Protein 3OOU (pdb70)

Sequence (102 aa):
SPIIIQNVLSYITTEHFSEEGSLKTLGNDFHINAVYLGQLFQQKEGEHFTDYLNRRYRVNYAKEEELLQTKDNLTIIIAGKSGYTDAYFYRQFKKHTGETPNRYRKIHQ

Secondary structure (DSSP, 8-state):
--HHHHHHHHHHHHTT---HHHHHHHHTS-HHHHHHHHHH----HHHHHHHHHHHHHHHHHHH----HHHHHHHTT----HHHHHHHHHHSS-HHHHHHHH-

CATH classification: 1.10.10.60 (+1 more: 1.10.10.60)

Nearest PDB structures (foldseek):
  3oou-assembly1_A  TM=1.010E+00  e=4.605E-15  Listeria innocua
  3lsg-assembly1_A  TM=8.766E-01  e=1.532E-05  Fusobacterium nucleatum subsp. nucleatum
  3mkl-assembly2_B  TM=8.146E-01  e=2.052E-03  Escherichia coli K-12
  3mkl-assembly1_A  TM=8.189E-01  e=2.172E-03  Escherichia coli K-12
  6xiv-assembly1_B-2  TM=7.717E-01  e=1.544E-03  Escherichia coli

Organism: Listeria innocua serovar 6a (strain ATCC BAA-680 / CLIP 11262) (NCBI:txid272626)

Foldseek 3Di:
DDPLVVVVVVCVVDLLEEALVVVCVVVVHDSVVVQVVNCVVPDGPVLVSLLQLLVQLLVCLQVDVDDSCVSSNSSRDPDVVNQVSNCVNVVDGNVVSSVVHD

Radius of gyration: 14.75 Å; Cα contacts (8 Å, |Δi|>4): 94; chains: 1; bounding box: 30×39×27 Å

Structure (mmCIF, N/CA/C/O backbone):
data_3OOU
#
_entry.id   3OOU
#
_cell.length_a   51.891
_cell.length_b   51.891
_cell.length_c   75.384
_cell.angle_alpha   90.00
_cell.angle_beta   90.00
_cell.angle_gamma   120.00
#
_symmetry.space_group_name_H-M   'P 31 2 1'
#
loop_
_entity.id
_entity.type
_entity.pdbx_description
1 polymer 'Lin2118 protein'
2 non-polymer 1,2-ETHANEDIOL
3 non-polymer 2-[BIS-(2-HYDROXY-ETHYL)-AMINO]-2-HYDROXYMETHYL-PROPANE-1,3-DIOL
4 water water
#
loop_
_atom_site.group_PDB
_atom_site.id
_atom_site.type_symbol
_atom_site.label_atom_id
_atom_site.label_alt_id
_atom_site.label_comp_id
_atom_site.label_asym_id
_atom_site.label_entity_id
_atom_site.label_seq_id
_atom_site.pdbx_PDB_ins_code
_atom_site.Cartn_x
_atom_site.Cartn_y
_atom_site.Cartn_z
_atom_site.occupancy
_atom_site.B_iso_or_equiv
_atom_site.auth_seq_id
_atom_site.auth_comp_id
_atom_site.auth_asym_id
_atom_site.auth_atom_id
_atom_site.pdbx_PDB_model_num
ATOM 1 N N . SER A 1 4 ? 16.400 43.139 2.351 1.00 40.55 4 SER A N 1
ATOM 2 C CA . SER A 1 4 ? 15.328 42.523 3.186 1.00 39.88 4 SER A CA 1
ATOM 3 C C . SER A 1 4 ? 14.383 43.592 3.735 1.00 38.79 4 SER A C 1
ATOM 4 O O . SER A 1 4 ? 14.716 44.273 4.714 1.00 38.67 4 SER A O 1
ATOM 7 N N . PRO A 1 5 ? 13.207 43.761 3.094 1.00 37.64 5 PRO A N 1
ATOM 8 C CA . PRO A 1 5 ? 12.183 44.642 3.651 1.00 36.21 5 PRO A CA 1
ATOM 9 C C . PRO A 1 5 ? 11.845 44.277 5.097 1.00 34.20 5 PRO A C 1
ATOM 10 O O . PRO A 1 5 ? 11.883 43.100 5.473 1.00 34.31 5 PRO A O 1
ATOM 14 N N . ILE A 1 6 ? 11.545 45.298 5.897 1.00 31.64 6 ILE A N 1
ATOM 15 C CA . ILE A 1 6 ? 11.216 45.144 7.314 1.00 29.03 6 ILE A CA 1
ATOM 16 C C . ILE A 1 6 ? 10.129 44.089 7.558 1.00 27.16 6 ILE A C 1
ATOM 17 O O . ILE A 1 6 ? 10.240 43.276 8.481 1.00 25.90 6 ILE A O 1
ATOM 22 N N . ILE A 1 7 ? 9.090 44.117 6.724 1.00 26.25 7 ILE A N 1
ATOM 23 C CA A ILE A 1 7 ? 7.976 43.184 6.861 0.50 25.44 7 ILE A CA 1
ATOM 24 C CA B ILE A 1 7 ? 7.969 43.173 6.828 0.50 25.75 7 ILE A CA 1
ATOM 25 C C . ILE A 1 7 ? 8.446 41.721 6.765 1.00 25.45 7 ILE A C 1
ATOM 26 O O . ILE A 1 7 ? 7.987 40.874 7.523 1.00 24.88 7 ILE A O 1
ATOM 35 N N . GLN A 1 8 ? 9.381 41.435 5.858 1.00 25.62 8 GLN A N 1
ATOM 36 C CA . GLN A 1 8 ? 9.922 40.079 5.747 1.00 25.92 8 GLN A CA 1
ATOM 37 C C . GLN A 1 8 ? 10.635 39.645 7.023 1.00 25.52 8 GLN A C 1
ATOM 38 O O . GLN A 1 8 ? 10.460 38.518 7.479 1.00 25.33 8 GLN A O 1
ATOM 44 N N . ASN A 1 9 ? 11.436 40.543 7.595 1.00 25.59 9 ASN A N 1
ATOM 45 C CA . ASN A 1 9 ? 12.154 40.254 8.835 1.00 25.82 9 ASN A CA 1
ATOM 46 C C . ASN A 1 9 ? 11.234 39.975 10.024 1.00 24.82 9 ASN A C 1
ATOM 47 O O . ASN A 1 9 ? 11.493 39.072 10.821 1.00 24.71 9 ASN A O 1
ATOM 52 N N . VAL A 1 10 ? 10.156 40.749 10.124 1.00 24.22 10 VAL A N 1
ATOM 53 C CA . VAL A 1 10 ? 9.143 40.561 11.157 1.00 23.76 10 VAL A CA 1
ATOM 54 C C . VAL A 1 10 ? 8.409 39.235 10.993 1.00 23.15 10 VAL A C 1
ATOM 55 O O . VAL A 1 10 ? 8.233 38.498 11.964 1.00 22.58 10 VAL A O 1
ATOM 59 N N . LEU A 1 11 ? 7.997 38.930 9.761 1.00 22.82 11 LEU A N 1
ATOM 60 C CA . LEU A 1 11 ? 7.299 37.681 9.487 1.00 22.71 11 LEU A CA 1
ATOM 61 C C . LEU A 1 11 ? 8.166 36.484 9.853 1.00 22.94 11 LEU A C 1
ATOM 62 O O . LEU A 1 11 ? 7.692 35.547 10.490 1.00 23.04 11 LEU A O 1
ATOM 67 N N . SER A 1 12 ? 9.443 36.534 9.470 1.00 23.55 12 SER A N 1
ATOM 68 C CA . SER A 1 12 ? 10.379 35.462 9.795 1.00 24.28 12 SER A CA 1
ATOM 69 C C . SER A 1 12 ? 10.628 35.368 11.304 1.00 24.13 12 SER A C 1
ATOM 70 O O . SER A 1 12 ? 10.698 34.272 11.855 1.00 23.98 12 SER A O 1
ATOM 73 N N . TYR A 1 13 ? 10.737 36.523 11.962 1.00 24.63 13 TYR A N 1
ATOM 74 C CA . TYR A 1 13 ? 10.902 36.588 13.418 1.00 24.97 13 TYR A CA 1
ATOM 75 C C . TYR A 1 13 ? 9.771 35.892 14.182 1.00 24.72 13 TYR A C 1
ATOM 76 O O . TYR A 1 13 ? 10.020 35.179 15.157 1.00 24.33 13 TYR A O 1
ATOM 85 N N . ILE A 1 14 ? 8.534 36.113 13.740 1.00 24.81 14 ILE A N 1
ATOM 86 C CA . ILE A 1 14 ? 7.370 35.448 14.340 1.00 25.36 14 ILE A CA 1
ATOM 87 C C . ILE A 1 14 ? 7.542 33.925 14.356 1.00 25.93 14 ILE A C 1
ATOM 88 O O . ILE A 1 14 ? 7.300 33.295 15.380 1.00 25.76 14 ILE A O 1
ATOM 93 N N . THR A 1 15 ? 8.001 33.349 13.240 1.00 26.94 15 THR A N 1
ATOM 94 C CA A THR A 1 15 ? 8.204 31.902 13.119 0.50 27.69 15 THR A CA 1
ATOM 95 C CA B THR A 1 15 ? 8.189 31.896 13.140 0.50 27.49 15 THR A CA 1
ATOM 96 C C . THR A 1 15 ? 9.223 31.363 14.132 1.00 28.10 15 THR A C 1
ATOM 97 O O . THR A 1 15 ? 9.089 30.245 14.635 1.00 28.42 15 THR A O 1
A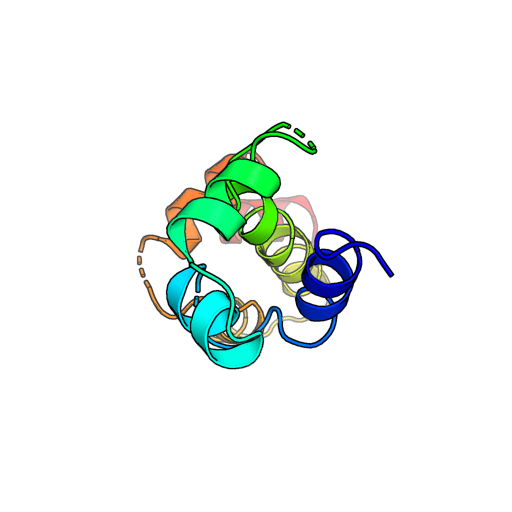TOM 104 N N . GLU A 1 16 ? 10.251 32.162 14.414 1.00 28.66 16 GLU A N 1
ATOM 105 C CA . GLU A 1 16 ? 11.316 31.775 15.344 1.00 29.42 16 GLU A CA 1
ATOM 106 C C . GLU A 1 16 ? 10.932 31.930 16.812 1.00 28.59 16 GLU A C 1
ATOM 107 O O . GLU A 1 16 ? 11.468 31.228 17.676 1.00 29.14 16 GLU A O 1
ATOM 113 N N . HIS A 1 17 ? 10.024 32.861 17.096 1.00 27.25 17 HIS A N 1
ATOM 114 C CA . HIS A 1 17 ? 9.805 33.305 18.467 1.00 26.23 17 HIS A CA 1
ATOM 115 C C . HIS A 1 17 ? 8.336 33.349 18.903 1.00 24.88 17 HIS A C 1
ATOM 116 O O . HIS A 1 17 ? 8.024 33.906 19.955 1.00 24.28 17 HIS A O 1
ATOM 123 N N . PHE A 1 18 ? 7.438 32.754 18.118 1.00 24.18 18 PHE A N 1
ATOM 124 C CA . PHE A 1 18 ? 5.991 32.883 18.377 1.00 23.16 18 PHE A CA 1
ATOM 125 C C . PHE A 1 18 ? 5.554 32.493 19.795 1.00 22.49 18 PHE A C 1
ATOM 126 O O . PHE A 1 18 ? 4.551 33.009 20.299 1.00 21.88 18 PHE A O 1
ATOM 134 N N . SER A 1 19 ? 6.291 31.588 20.437 1.00 22.31 19 SER A N 1
ATOM 135 C CA . SER A 1 19 ? 5.915 31.118 21.773 1.00 22.26 19 SER A CA 1
ATOM 136 C C . SER A 1 19 ? 6.358 32.031 22.917 1.00 21.76 19 SER A C 1
ATOM 137 O O . SER A 1 19 ? 5.938 31.845 24.061 1.00 21.66 19 SER A O 1
ATOM 140 N N . GLU A 1 20 ? 7.205 33.013 22.610 1.00 21.19 20 GLU A N 1
ATOM 141 C CA A GLU A 1 20 ? 7.631 33.944 23.651 0.50 21.42 20 GLU A CA 1
ATOM 142 C CA B GLU A 1 20 ? 7.702 33.989 23.578 0.50 21.20 20 GLU A CA 1
ATOM 143 C C . GLU A 1 20 ? 6.769 35.193 23.656 1.00 20.78 20 GLU A C 1
ATOM 144 O O . GLU A 1 20 ? 5.975 35.420 22.739 1.00 20.34 20 GLU A O 1
ATOM 155 N N . GLY A 1 21 ? 6.885 35.974 24.729 1.00 20.40 21 GLY A N 1
ATOM 156 C CA . GLY A 1 21 ? 6.141 37.216 24.851 1.00 20.18 21 GLY A CA 1
ATOM 157 C C . GLY A 1 21 ? 6.546 38.113 23.698 1.00 19.90 21 GLY A C 1
ATOM 158 O O . GLY A 1 21 ? 7.735 38.365 23.474 1.00 20.72 21 GLY A O 1
ATOM 167 N N . SER A 1 23 ? 5.107 41.597 21.214 1.00 16.86 23 SER A N 1
ATOM 168 C CA . SER A 1 23 ? 4.156 42.640 20.869 1.00 15.75 23 SER A CA 1
ATOM 169 C C . SER A 1 23 ? 4.832 43.595 19.903 1.00 15.12 23 SER A C 1
ATOM 170 O O . SER A 1 23 ? 6.049 43.492 19.660 1.00 15.36 23 SER A O 1
ATOM 173 N N . LEU A 1 24 ? 4.069 44.545 19.373 1.00 14.46 24 LEU A N 1
ATOM 174 C CA . LEU A 1 24 ? 4.676 45.614 18.583 1.00 14.56 24 LEU A CA 1
ATOM 175 C C . LEU A 1 24 ? 5.763 46.345 19.366 1.00 14.84 24 LEU A C 1
ATOM 176 O O . LEU A 1 24 ? 6.782 46.726 18.794 1.00 15.43 24 LEU A O 1
ATOM 181 N N . LYS A 1 25 ? 5.557 46.525 20.671 1.00 14.98 25 LYS A N 1
ATOM 182 C CA . LYS A 1 25 ? 6.541 47.216 21.503 1.00 15.18 25 LYS A CA 1
ATOM 183 C C . LYS A 1 25 ? 7.832 46.403 21.648 1.00 15.22 25 LYS A C 1
ATOM 184 O O . LYS A 1 25 ? 8.923 46.955 21.513 1.00 15.54 25 LYS A O 1
ATOM 190 N N . THR A 1 26 ? 7.723 45.098 21.897 1.00 14.97 26 THR A N 1
ATOM 191 C CA . THR A 1 26 ? 8.941 44.288 22.047 1.00 15.38 26 THR A CA 1
ATOM 192 C C . THR A 1 26 ? 9.668 44.177 20.704 1.00 15.46 26 THR A C 1
ATOM 193 O O . THR A 1 26 ? 10.893 44.248 20.659 1.00 15.90 26 THR A O 1
ATOM 197 N N . LEU A 1 27 ? 8.908 44.044 19.619 1.00 15.55 27 LEU A N 1
ATOM 198 C CA . LEU A 1 27 ? 9.496 43.989 18.276 1.00 15.89 27 LEU A CA 1
ATOM 199 C C . LEU A 1 27 ? 10.171 45.300 17.924 1.00 15.93 27 LEU A C 1
ATOM 200 O O . LEU A 1 27 ? 11.268 45.303 17.377 1.00 16.38 27 LEU A O 1
ATOM 205 N N . GLY A 1 28 ? 9.526 46.411 18.262 1.00 15.98 28 GLY A N 1
ATOM 206 C CA . GLY A 1 28 ? 10.096 47.733 18.007 1.00 16.24 28 GLY A CA 1
ATOM 207 C C . GLY A 1 28 ? 11.418 47.902 18.728 1.00 17.05 28 GLY A C 1
ATOM 208 O O . GLY A 1 28 ? 12.376 48.456 18.178 1.00 16.87 28 GLY A O 1
ATOM 209 N N . ASN A 1 29 ? 11.473 47.416 19.964 1.00 17.46 29 ASN A N 1
ATOM 210 C CA . ASN A 1 29 ? 12.705 47.481 20.736 1.00 18.89 29 ASN A CA 1
ATOM 211 C C . ASN A 1 29 ? 13.784 46.579 20.138 1.00 19.76 29 ASN A C 1
ATOM 212 O O . ASN A 1 29 ? 14.929 47.009 19.989 1.00 20.81 29 ASN A O 1
ATOM 217 N N . ASP A 1 30 ? 13.406 45.362 19.750 1.00 20.30 30 ASP A N 1
ATOM 218 C CA . ASP A 1 30 ? 14.350 44.399 19.160 1.00 21.29 30 ASP A CA 1
ATOM 219 C C . ASP A 1 30 ? 14.903 44.884 17.819 1.00 21.30 30 ASP A C 1
ATOM 220 O O . ASP A 1 30 ? 16.093 44.716 17.524 1.00 22.26 30 ASP A O 1
ATOM 225 N N . PHE A 1 31 ? 14.041 45.502 17.017 1.00 20.61 31 PHE A N 1
ATOM 226 C CA . PHE A 1 31 ? 14.427 45.954 15.682 1.00 20.87 31 PHE A CA 1
ATOM 227 C C . PHE A 1 31 ? 14.898 47.406 15.633 1.00 20.74 31 PHE A C 1
ATOM 228 O O . PHE A 1 31 ? 15.392 47.858 14.596 1.00 21.25 31 PHE A O 1
ATOM 236 N N . HIS A 1 32 ? 14.775 48.116 16.756 1.00 20.29 32 HIS A N 1
ATOM 237 C CA . HIS A 1 32 ? 15.075 49.556 16.836 1.00 21.01 32 HIS A CA 1
ATOM 238 C C . HIS A 1 32 ? 14.293 50.324 15.769 1.00 20.07 32 HIS A C 1
ATOM 239 O O . HIS A 1 32 ? 14.846 51.134 15.015 1.00 20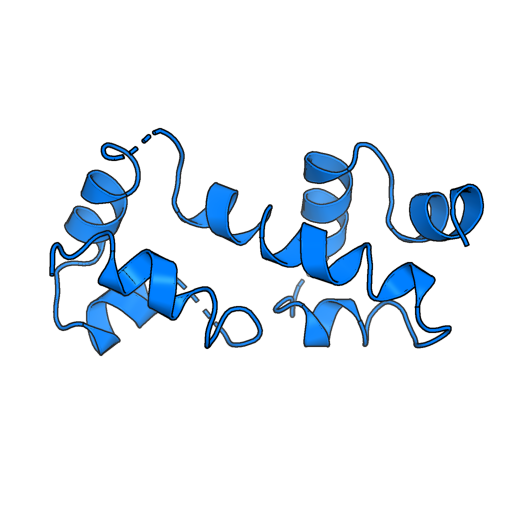.51 32 HIS A O 1
ATOM 246 N N . ILE A 1 33 ? 12.995 50.044 15.706 1.00 18.65 33 ILE A N 1
ATOM 247 C CA . ILE A 1 33 ? 12.102 50.717 14.772 1.00 18.21 33 ILE A CA 1
ATOM 248 C C . ILE A 1 33 ? 10.853 51.132 15.533 1.00 17.09 33 ILE A C 1
ATOM 249 O O . ILE A 1 33 ? 10.360 50.389 16.386 1.00 16.94 33 ILE A O 1
ATOM 254 N N . ASN A 1 34 ? 10.350 52.322 15.221 1.00 16.38 34 ASN A N 1
ATOM 255 C CA . ASN A 1 34 ? 9.157 52.864 15.850 1.00 15.93 34 ASN A CA 1
ATOM 256 C C . ASN A 1 34 ? 8.005 51.855 15.834 1.00 15.43 34 ASN A C 1
ATOM 257 O O . ASN A 1 34 ? 7.635 51.346 14.776 1.00 15.05 34 ASN A O 1
ATOM 262 N N . ALA A 1 35 ? 7.456 51.566 17.015 1.00 14.90 35 ALA A N 1
ATOM 263 C CA . ALA A 1 35 ? 6.421 50.531 17.160 1.00 14.95 35 ALA A CA 1
ATOM 264 C C . ALA A 1 35 ? 5.108 50.867 16.451 1.00 14.90 35 ALA A C 1
ATOM 265 O O . ALA A 1 35 ? 4.494 49.989 15.846 1.00 14.99 35 ALA A O 1
ATOM 267 N N . VAL A 1 36 ? 4.680 52.127 16.524 1.00 15.03 36 VAL A N 1
ATOM 268 C CA . VAL A 1 36 ? 3.490 52.570 15.784 1.00 15.14 36 VAL A CA 1
ATOM 269 C C . VAL A 1 36 ? 3.675 52.341 14.281 1.00 14.84 36 VAL A C 1
ATOM 270 O O . VAL A 1 36 ? 2.798 51.7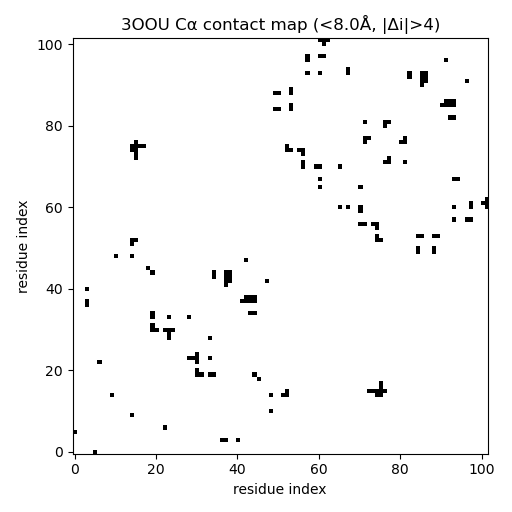77 13.620 1.00 15.07 36 VAL A O 1
ATOM 274 N N . TYR A 1 37 ? 4.821 52.754 13.748 1.00 14.93 37 TYR A N 1
ATOM 275 C CA . TYR A 1 37 ? 5.109 52.549 12.330 1.00 14.75 37 TYR A CA 1
ATOM 276 C C . TYR A 1 37 ? 5.101 51.065 11.977 1.00 14.51 37 TYR A C 1
ATOM 277 O O . TYR A 1 37 ? 4.529 50.669 10.964 1.00 14.30 37 TYR A O 1
ATOM 286 N N . LEU A 1 38 ? 5.741 50.249 12.814 1.00 13.86 38 LEU A N 1
ATOM 287 C CA . LEU A 1 38 ? 5.730 48.811 12.582 1.00 14.37 38 LEU A CA 1
ATOM 288 C C . LEU A 1 38 ? 4.296 48.273 12.468 1.00 13.85 38 LEU A C 1
ATOM 289 O O . LEU A 1 38 ? 4.005 47.486 11.569 1.00 13.76 38 LEU A O 1
ATOM 294 N N . GLY A 1 39 ? 3.409 48.705 13.366 1.00 13.47 39 GLY A N 1
ATOM 295 C CA . GLY A 1 39 ? 2.010 48.279 13.312 1.00 13.82 39 GLY A CA 1
ATOM 296 C C . GLY A 1 39 ? 1.321 48.725 12.035 1.00 14.03 39 GLY A C 1
ATOM 297 O O . GLY A 1 39 ? 0.557 47.966 11.429 1.00 14.31 39 GLY A O 1
ATOM 298 N N . GLN A 1 40 ? 1.604 49.958 11.619 1.00 14.80 40 GLN A N 1
ATOM 299 C CA . GLN A 1 40 ? 0.984 50.523 10.414 1.00 15.38 40 GLN A CA 1
ATOM 300 C C . GLN A 1 40 ? 1.454 49.827 9.153 1.00 16.11 40 GLN A C 1
ATOM 301 O O . GLN A 1 40 ? 0.653 49.515 8.274 1.00 16.61 40 GLN A O 1
ATOM 307 N N . LEU A 1 41 ? 2.760 49.594 9.071 1.00 16.62 41 LEU A N 1
ATOM 308 C CA . LEU A 1 41 ? 3.354 48.888 7.948 1.00 17.20 41 LEU A CA 1
ATOM 309 C C . LEU A 1 41 ? 2.795 47.464 7.878 1.00 17.27 41 LEU A C 1
ATOM 310 O O . LEU A 1 41 ? 2.473 46.965 6.792 1.00 17.62 41 LEU A O 1
ATOM 315 N N . PHE A 1 42 ? 2.646 46.832 9.045 1.00 17.19 42 PHE A N 1
ATOM 316 C CA . PHE A 1 42 ? 2.074 45.495 9.110 1.00 17.77 42 PHE A CA 1
ATOM 317 C C . PHE A 1 42 ? 0.630 45.479 8.605 1.00 18.86 42 PHE A C 1
ATOM 318 O O . PHE A 1 42 ? 0.284 44.646 7.755 1.00 19.15 42 PHE A O 1
ATOM 326 N N . GLN A 1 43 ? -0.189 46.409 9.107 1.00 19.61 43 GLN A N 1
ATOM 327 C CA A GLN A 1 43 ? -1.578 46.538 8.669 0.50 20.68 43 GLN A CA 1
ATOM 328 C CA B GLN A 1 43 ? -1.584 46.552 8.679 0.50 20.64 43 GLN A CA 1
ATOM 329 C C . GLN A 1 43 ? -1.674 46.768 7.168 1.00 21.13 43 GLN A C 1
ATOM 330 O O . GLN A 1 43 ? -2.524 46.172 6.494 1.00 21.43 43 GLN A O 1
ATOM 341 N N . LYS A 1 44 ? -0.797 47.621 6.644 1.00 21.19 44 LYS A N 1
ATOM 342 C CA . LYS A 1 44 ? -0.768 47.923 5.213 1.00 22.16 44 LYS A CA 1
ATOM 343 C C . LYS A 1 44 ? -0.449 46.693 4.367 1.00 22.44 44 LYS A C 1
ATOM 344 O O . LYS A 1 44 ? -1.161 46.399 3.401 1.00 23.15 44 LYS A O 1
ATOM 350 N N . GLU A 1 45 ? 0.612 45.977 4.729 1.00 22.17 45 GLU A N 1
ATOM 351 C CA . GLU A 1 45 ? 1.134 44.894 3.890 1.00 22.45 45 GLU A CA 1
ATOM 352 C C . GLU A 1 45 ? 0.403 43.570 4.078 1.00 22.54 45 GLU A C 1
ATOM 353 O O . GLU A 1 45 ? 0.293 42.779 3.134 1.00 22.55 45 GLU A O 1
ATOM 367 N N . GLY A 1 47 ? -2.831 43.365 5.637 1.00 23.03 47 GLY A N 1
ATOM 368 C CA . GLY A 1 47 ? -4.282 43.584 5.597 1.00 23.28 47 GLY A CA 1
ATOM 369 C C . GLY A 1 47 ? -5.022 43.336 6.900 1.00 23.10 47 GLY A C 1
ATOM 370 O O . GLY A 1 47 ? -6.256 43.259 6.917 1.00 24.02 47 GLY A O 1
ATOM 371 N N . GLU A 1 48 ? -4.274 43.210 7.991 1.00 22.04 48 GLU A N 1
ATOM 372 C CA . GLU A 1 48 ? -4.850 42.976 9.316 1.00 21.23 48 GLU A CA 1
ATOM 373 C C . GLU A 1 48 ? -3.878 43.454 10.384 1.00 20.54 48 GLU A C 1
ATOM 374 O O . GLU A 1 48 ? -2.702 43.685 10.097 1.00 20.72 48 GLU A O 1
ATOM 380 N N . HIS A 1 49 ? -4.366 43.583 11.614 1.00 19.82 49 HIS A N 1
ATOM 381 C CA . HIS A 1 49 ? -3.511 43.958 12.733 1.00 19.36 49 HIS A CA 1
ATOM 382 C C . HIS A 1 49 ? -2.484 42.878 13.019 1.00 18.01 49 HIS A C 1
ATOM 383 O O . HIS A 1 49 ? -2.769 41.684 12.884 1.00 17.58 49 HIS A O 1
ATOM 390 N N . PHE A 1 50 ? -1.298 43.314 13.435 1.00 17.06 50 PHE A N 1
ATOM 391 C CA . PHE A 1 50 ? -0.254 42.418 13.897 1.00 16.23 50 PHE A CA 1
ATOM 392 C C . PHE A 1 50 ? -0.785 41.375 14.886 1.00 15.94 50 PHE A C 1
ATOM 393 O O . PHE A 1 50 ? -0.489 40.183 14.761 1.00 15.38 50 PHE A O 1
ATOM 401 N N . THR A 1 51 ? -1.557 41.816 15.874 1.00 15.78 51 THR A N 1
ATOM 402 C CA . THR A 1 51 ? -2.024 40.874 16.895 1.00 16.63 51 THR A CA 1
ATOM 403 C C . THR A 1 51 ? -2.961 39.814 16.323 1.00 16.06 51 THR A C 1
ATOM 404 O O . THR A 1 51 ? -2.953 38.676 16.790 1.00 16.33 51 THR A O 1
ATOM 408 N N . ASP A 1 52 ? -3.753 40.171 15.308 1.00 16.28 52 ASP A N 1
ATOM 409 C CA . ASP A 1 52 ? -4.644 39.185 14.678 1.00 16.32 52 ASP A CA 1
ATOM 410 C C . ASP A 1 52 ? -3.858 38.131 13.887 1.00 15.48 52 ASP A C 1
ATOM 411 O O . ASP A 1 52 ? -4.167 36.935 13.957 1.00 15.44 52 ASP A O 1
ATOM 416 N N . TYR A 1 53 ? -2.817 38.566 13.177 1.00 14.71 53 TYR A N 1
ATOM 417 C CA . TYR A 1 53 ? -1.923 37.634 12.494 1.00 14.11 53 TYR A CA 1
ATOM 418 C C . TYR A 1 53 ? -1.240 36.710 13.504 1.00 13.54 53 TYR A C 1
ATOM 419 O O . TYR A 1 53 ? -1.167 35.495 13.300 1.00 13.49 53 TYR A O 1
ATOM 428 N N . LEU A 1 54 ? -0.732 37.292 14.588 1.00 13.32 54 LEU A N 1
ATOM 429 C CA . LEU A 1 54 ? -0.035 36.514 15.597 1.00 12.84 54 LEU A CA 1
ATOM 430 C C . LEU A 1 54 ? -0.955 35.503 16.287 1.00 12.93 54 LEU A C 1
ATOM 431 O O . LEU A 1 54 ? -0.560 34.348 16.491 1.00 13.11 54 LEU A O 1
ATOM 436 N N . ASN A 1 55 ? -2.175 35.923 16.616 1.00 12.97 55 ASN A N 1
ATOM 437 C CA . ASN A 1 55 ? -3.155 35.006 17.203 1.00 13.39 55 ASN A CA 1
ATOM 438 C C . ASN A 1 55 ? -3.485 33.828 16.282 1.00 13.57 55 ASN A C 1
ATOM 439 O O . ASN A 1 55 ? -3.520 32.688 16.743 1.00 13.99 55 ASN A O 1
ATOM 444 N N . ARG A 1 56 ? -3.720 34.083 14.993 1.00 13.53 56 ARG A N 1
ATOM 445 C CA A ARG A 1 56 ? -3.995 32.980 14.075 0.50 13.93 56 ARG A CA 1
ATOM 446 C CA B ARG A 1 56 ? -3.973 32.997 14.036 0.50 13.56 56 ARG A CA 1
ATOM 447 C C . ARG A 1 56 ? -2.808 32.012 14.031 1.00 13.79 56 ARG A C 1
ATOM 448 O O . ARG A 1 56 ? -2.999 30.789 14.054 1.00 13.97 56 ARG A O 1
ATOM 463 N N . TYR A 1 57 ? -1.593 32.560 13.988 1.00 13.96 57 TYR A N 1
ATOM 464 C CA . TYR A 1 57 ? -0.377 31.757 13.926 1.00 14.35 57 TYR A CA 1
ATOM 465 C C . TYR A 1 57 ? -0.261 30.856 15.167 1.00 13.94 57 TYR A C 1
ATOM 466 O O . TYR A 1 57 ? -0.020 29.652 15.063 1.00 14.37 57 TYR A O 1
ATOM 475 N N . ARG A 1 58 ? -0.476 31.449 16.337 1.00 13.76 58 ARG A N 1
ATOM 476 C CA . ARG A 1 58 ? -0.394 30.729 17.600 1.00 13.30 58 ARG A CA 1
ATOM 477 C C . ARG A 1 58 ? -1.493 29.690 17.753 1.00 13.62 58 ARG A C 1
ATOM 478 O O . ARG A 1 58 ? -1.241 28.578 18.226 1.00 14.09 58 ARG A O 1
ATOM 486 N N . VAL A 1 59 ? -2.710 30.046 17.344 1.00 13.84 59 VAL A N 1
ATOM 487 C CA . VAL A 1 59 ? -3.834 29.114 17.433 1.00 14.21 59 VAL A CA 1
ATOM 488 C C . VAL A 1 59 ? -3.617 27.922 16.500 1.00 14.75 59 VAL A C 1
ATOM 489 O O . VAL A 1 59 ? -3.950 26.791 16.854 1.00 15.51 59 VAL A O 1
ATOM 493 N N . ASN A 1 60 ? -3.027 28.163 15.330 1.00 15.28 60 ASN A N 1
ATOM 494 C CA . ASN A 1 60 ? -2.731 27.053 14.421 1.00 16.26 60 ASN A CA 1
ATOM 495 C C . ASN A 1 60 ? -1.767 26.045 15.028 1.00 16.04 60 ASN A C 1
ATOM 496 O O . ASN A 1 60 ? -1.920 24.848 14.824 1.00 16.88 60 ASN A O 1
ATOM 501 N N . TYR A 1 61 ? -0.795 26.527 15.796 1.00 15.59 61 TYR A N 1
ATOM 502 C CA . TYR A 1 61 ? 0.072 25.629 16.539 1.00 15.65 61 TYR A CA 1
ATOM 503 C C . TYR A 1 61 ? -0.707 24.874 17.619 1.00 15.56 61 TYR A C 1
ATOM 504 O O . 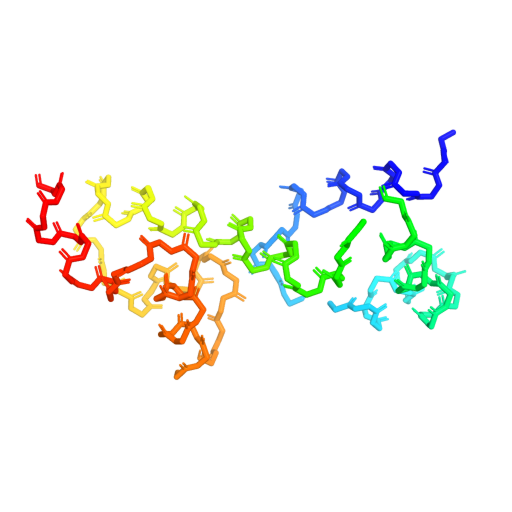TYR A 1 61 ? -0.612 23.648 17.719 1.00 15.41 61 TYR A O 1
ATOM 513 N N . ALA A 1 62 ? -1.477 25.616 18.416 1.00 15.64 62 ALA A N 1
ATOM 514 C CA . ALA A 1 62 ? -2.215 25.047 19.544 1.00 15.76 62 ALA A CA 1
ATOM 515 C C . ALA A 1 62 ? -3.141 23.930 19.099 1.00 16.66 62 ALA A C 1
ATOM 516 O O . ALA A 1 62 ? -3.228 22.895 19.761 1.00 16.92 62 ALA A O 1
ATOM 518 N N . LYS A 1 63 ? -3.824 24.139 17.978 1.00 17.14 63 LYS A N 1
ATOM 519 C CA . LYS A 1 63 ? -4.813 23.171 17.516 1.00 18.12 63 LYS A CA 1
ATOM 520 C C . LYS A 1 63 ? -4.172 21.849 17.089 1.00 18.36 63 LYS A C 1
ATOM 521 O O . LYS A 1 63 ? -4.777 20.791 17.251 1.00 19.52 63 LYS A O 1
ATOM 527 N N . GLU A 1 64 ? -2.943 21.908 16.574 1.00 17.78 64 GLU A N 1
ATOM 528 C CA A GLU A 1 64 ? -2.246 20.680 16.237 0.50 17.79 64 GLU A CA 1
ATOM 529 C CA B GLU A 1 64 ? -2.171 20.712 16.233 0.50 18.36 64 GLU A CA 1
ATOM 530 C C . GLU A 1 64 ? -1.697 20.016 17.500 1.00 18.14 64 GLU A C 1
ATOM 531 O O . GLU A 1 64 ? -1.782 18.798 17.638 1.00 18.16 64 GLU A O 1
ATOM 542 N N . GLU A 1 65 ? -1.170 20.813 18.431 1.00 18.34 65 GLU A N 1
ATOM 543 C CA . GLU A 1 65 ? -0.622 20.274 19.669 1.00 19.39 65 GLU A CA 1
ATOM 544 C C . GLU A 1 65 ? -1.701 19.551 20.494 1.00 19.87 65 GLU A C 1
ATOM 545 O O . GLU A 1 65 ? -1.425 18.537 21.143 1.00 20.57 65 GLU A O 1
ATOM 551 N N . LEU A 1 66 ? -2.933 20.051 20.422 1.00 20.25 66 LEU A N 1
ATOM 552 C CA . LEU A 1 66 ? -4.074 19.460 21.132 1.00 21.23 66 LEU A CA 1
ATOM 553 C C . LEU A 1 66 ? -4.440 18.082 20.604 1.0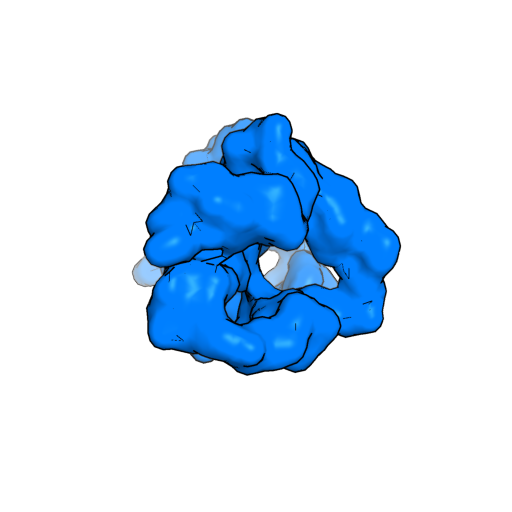0 21.58 66 LEU A C 1
ATOM 554 O O . LEU A 1 66 ? -5.052 17.274 21.310 1.00 22.38 66 LEU A O 1
ATOM 559 N N . LEU A 1 67 ? -4.090 17.822 19.352 1.00 21.48 67 LEU A N 1
ATOM 560 C CA . LEU A 1 67 ? -4.424 16.546 18.740 1.00 22.06 67 LEU A CA 1
ATOM 561 C C . LEU A 1 67 ? -3.251 15.585 18.807 1.00 22.62 67 LEU A C 1
ATOM 562 O O . LEU A 1 67 ? -3.440 14.368 18.877 1.00 22.92 67 LEU A O 1
ATOM 567 N N . GLN A 1 68 ? -2.041 16.131 18.792 1.00 22.93 68 GLN A N 1
ATOM 568 C CA . GLN A 1 68 ? -0.845 15.299 18.781 1.00 24.37 68 GLN A CA 1
ATOM 569 C C . GLN A 1 68 ? -0.453 14.811 20.163 1.00 25.18 68 GLN A C 1
ATOM 570 O O . GLN A 1 68 ? 0.282 13.837 20.292 1.00 25.84 68 GLN A O 1
ATOM 576 N N . THR A 1 69 ? -0.939 15.496 21.194 1.00 25.67 69 THR A N 1
ATOM 577 C CA . THR A 1 69 ? -0.602 15.147 22.567 1.00 26.58 69 THR A CA 1
ATOM 578 C C . THR A 1 69 ? -1.857 15.029 23.414 1.00 26.95 69 THR A C 1
ATOM 579 O O . THR A 1 69 ? -2.931 15.490 23.028 1.00 26.71 69 THR A O 1
ATOM 583 N N . LYS A 1 70 ? -1.705 14.405 24.576 1.00 28.25 70 LYS A N 1
ATOM 584 C CA . LYS A 1 70 ? -2.745 14.404 25.595 1.00 29.22 70 LYS A CA 1
ATOM 585 C C . LYS A 1 70 ? -2.323 15.308 26.743 1.00 29.32 70 LYS A C 1
ATOM 586 O O . LYS A 1 70 ? -2.838 15.204 27.865 1.00 29.75 70 LYS A O 1
ATOM 592 N N . ASP A 1 71 ? -1.388 16.209 26.445 1.00 29.08 71 ASP A N 1
ATOM 593 C CA . ASP A 1 71 ? -0.878 17.145 27.429 1.00 28.88 71 ASP A CA 1
ATOM 594 C C . ASP A 1 71 ? -1.965 18.117 27.865 1.00 27.90 71 ASP A C 1
ATOM 595 O O . ASP A 1 71 ? -2.975 18.311 27.186 1.00 27.29 71 ASP A O 1
ATOM 600 N N . ASN A 1 72 ? -1.746 18.711 29.026 1.00 27.31 72 ASN A N 1
ATOM 601 C CA . ASN A 1 72 ? -2.690 19.626 29.627 1.00 26.79 72 ASN A CA 1
ATOM 602 C C . ASN A 1 72 ? -2.929 20.880 28.771 1.00 26.46 72 ASN A C 1
ATOM 603 O O . ASN A 1 72 ? -2.005 21.429 28.180 1.00 26.18 72 ASN A O 1
ATOM 608 N N . LEU A 1 73 ? -4.186 21.307 28.708 1.00 25.94 73 LEU A N 1
ATOM 609 C CA . LEU A 1 73 ? -4.618 22.420 27.868 1.00 25.38 73 LEU A CA 1
ATOM 610 C C . LEU A 1 73 ? -3.949 23.765 28.189 1.00 24.09 73 LEU A C 1
ATOM 611 O O . LEU A 1 73 ? -3.535 24.498 27.280 1.00 23.98 73 LEU A O 1
ATOM 616 N N . THR A 1 74 ? -3.874 24.093 29.476 1.00 22.56 74 THR A N 1
ATOM 617 C CA . THR A 1 74 ? -3.186 25.291 29.942 1.00 21.16 74 THR A CA 1
ATOM 618 C C . THR A 1 74 ? -1.699 25.217 29.595 1.00 20.52 74 THR A C 1
ATOM 619 O O . THR A 1 74 ? -1.103 26.219 29.198 1.00 19.30 74 THR A O 1
ATOM 623 N N . ILE A 1 75 ? -1.099 24.035 29.717 1.00 20.67 75 ILE A N 1
ATOM 624 C CA A ILE A 1 75 ? 0.302 23.841 29.341 0.50 20.67 75 ILE A CA 1
ATOM 625 C CA B ILE A 1 75 ? 0.308 23.936 29.350 0.50 20.83 75 ILE A CA 1
ATOM 626 C C . ILE A 1 75 ? 0.480 24.074 27.834 1.00 20.35 75 ILE A C 1
ATOM 627 O O . ILE A 1 75 ? 1.439 24.697 27.389 1.00 20.46 75 ILE A O 1
ATOM 636 N N . ILE A 1 76 ? -0.467 23.564 27.049 1.00 19.90 76 ILE A N 1
ATOM 637 C CA . ILE A 1 76 ? -0.405 23.741 25.587 1.00 19.75 76 ILE A CA 1
ATOM 638 C C . ILE A 1 76 ? -0.557 25.211 25.178 1.00 18.60 76 ILE A C 1
ATOM 639 O O . ILE A 1 76 ? 0.156 25.692 24.285 1.00 18.47 76 ILE A O 1
ATOM 644 N N . ALA A 1 77 ? -1.457 25.928 25.852 1.00 17.54 77 ALA A N 1
ATOM 645 C CA . ALA A 1 77 ? -1.616 27.360 25.625 1.00 17.06 77 ALA A CA 1
ATOM 646 C C . ALA A 1 77 ? -0.303 28.092 25.902 1.00 16.61 77 ALA A C 1
ATOM 647 O O . ALA A 1 77 ? 0.099 28.973 25.139 1.00 16.09 77 ALA A O 1
ATOM 649 N N . GLY A 1 78 ? 0.377 27.689 26.973 1.00 16.91 78 GLY A N 1
ATOM 650 C CA . GLY A 1 78 ? 1.675 28.267 27.315 1.00 17.70 78 GLY A CA 1
ATOM 651 C C . GLY A 1 78 ? 2.700 28.039 26.219 1.00 18.08 78 GLY A C 1
ATOM 652 O O . GLY A 1 78 ? 3.429 28.962 25.835 1.00 18.69 78 GLY A O 1
ATOM 653 N N . LYS A 1 79 ? 2.737 26.816 25.693 1.00 18.36 79 LYS A N 1
ATOM 654 C CA . LYS A 1 79 ? 3.670 26.467 24.619 1.00 18.87 79 LYS A CA 1
ATOM 655 C C . LYS A 1 79 ? 3.354 27.210 23.327 1.00 18.00 79 LYS A C 1
ATOM 656 O O . LYS A 1 79 ? 4.213 27.343 22.459 1.00 18.56 79 LYS A O 1
ATOM 662 N N . SER A 1 80 ? 2.118 27.694 23.212 1.00 16.75 80 SER A N 1
ATOM 663 C CA . SER A 1 80 ? 1.653 28.381 22.011 1.00 16.05 80 SER A CA 1
ATOM 664 C C . SER A 1 80 ? 1.827 29.897 22.112 1.00 15.50 80 SER A C 1
ATOM 665 O O . SER A 1 80 ? 1.535 30.621 21.163 1.00 15.96 80 SER A O 1
ATOM 668 N N . GLY A 1 81 ? 2.302 30.368 23.262 1.00 15.68 81 GLY A N 1
ATOM 669 C CA . GLY A 1 81 ? 2.541 31.791 23.470 1.00 15.87 81 GLY A CA 1
ATOM 670 C C . GLY A 1 81 ? 1.487 32.554 24.252 1.00 16.37 81 GLY A C 1
ATOM 671 O O . GLY A 1 81 ? 1.456 33.787 24.199 1.00 17.25 81 GLY A O 1
ATOM 672 N N . TYR A 1 82 ? 0.628 31.838 24.980 1.00 16.04 82 TYR A N 1
ATOM 673 C CA . TYR A 1 82 ? -0.413 32.476 25.803 1.00 16.62 82 TYR A CA 1
ATOM 674 C C . TYR A 1 82 ? -0.152 32.322 27.286 1.00 17.68 82 TYR A C 1
ATOM 675 O O . TYR A 1 82 ? 0.118 31.217 27.766 1.00 18.79 82 TYR A O 1
ATOM 684 N N . THR A 1 83 ? -0.270 33.431 28.008 1.00 18.34 83 THR A N 1
ATOM 685 C CA . THR A 1 83 ? -0.204 33.411 29.467 1.00 19.59 83 THR A CA 1
ATOM 686 C C . THR A 1 83 ? -1.549 33.786 30.090 1.00 19.88 83 THR A C 1
ATOM 687 O O . THR A 1 83 ? -1.779 33.543 31.278 1.00 20.72 83 THR A O 1
ATOM 691 N N . ASP A 1 84 ? -2.417 34.401 29.289 1.00 19.88 84 ASP A N 1
ATOM 692 C CA . ASP A 1 84 ? -3.753 34.819 29.722 1.00 20.11 84 ASP A CA 1
ATOM 693 C C . ASP A 1 84 ? -4.747 33.801 29.166 1.00 19.67 84 ASP A C 1
ATOM 694 O O . ASP A 1 84 ? -5.022 33.777 27.963 1.00 19.18 84 ASP A O 1
ATOM 707 N N . ALA A 1 86 ? -8.065 33.283 29.667 1.00 18.69 86 ALA A N 1
ATOM 708 C CA . ALA A 1 86 ? -9.327 33.812 29.152 1.00 18.72 86 ALA A CA 1
ATOM 709 C C . ALA A 1 86 ? -9.126 34.313 27.723 1.00 18.38 86 ALA A C 1
ATOM 710 O O . ALA A 1 86 ? -9.959 34.067 26.844 1.00 18.96 86 ALA A O 1
ATOM 712 N N . TYR A 1 87 ? -8.003 34.994 27.497 1.00 18.30 87 TYR A N 1
ATOM 713 C CA . TYR A 1 87 ? -7.649 35.501 26.173 1.00 18.09 87 TYR A CA 1
ATOM 714 C C . TYR A 1 87 ? -7.402 34.356 25.190 1.00 18.06 87 TYR A C 1
ATOM 715 O O . TYR A 1 87 ? -7.932 34.376 24.080 1.00 18.07 87 TYR A O 1
ATOM 724 N N . PHE A 1 88 ? -6.625 33.351 25.603 1.00 17.97 88 PHE A N 1
ATOM 725 C CA . PHE A 1 88 ? -6.430 32.158 24.774 1.00 18.31 88 PHE A CA 1
ATOM 726 C C . PHE A 1 88 ? -7.770 31.546 24.366 1.00 18.92 88 PHE A C 1
ATOM 727 O O . PHE A 1 88 ? -7.993 31.230 23.194 1.00 18.92 88 PHE A O 1
ATOM 735 N N . TYR A 1 89 ? -8.654 31.387 25.346 1.00 19.70 89 TYR A N 1
ATOM 736 C CA . TYR A 1 89 ? -9.974 30.816 25.118 1.00 20.64 89 TYR A CA 1
ATOM 737 C C . TYR A 1 89 ? -10.738 31.580 24.029 1.00 20.67 89 TYR A C 1
ATOM 738 O O . TYR A 1 89 ? -11.274 30.969 23.099 1.00 21.10 89 TYR A O 1
ATOM 747 N N . ARG A 1 90 ? -10.754 32.907 24.135 1.00 20.96 90 ARG A N 1
ATOM 748 C CA . ARG A 1 90 ? -11.418 33.763 23.141 1.00 21.42 90 ARG A CA 1
ATOM 749 C C . ARG A 1 90 ? -10.779 33.621 21.764 1.00 20.69 90 ARG A C 1
ATOM 750 O O . ARG A 1 90 ? -11.468 33.461 20.750 1.00 20.91 90 ARG A O 1
ATOM 758 N N . GLN A 1 91 ? -9.450 33.664 21.738 1.00 19.65 91 GLN A N 1
ATOM 759 C CA . GLN A 1 91 ? -8.713 33.638 20.482 1.00 18.98 91 GLN A CA 1
ATOM 760 C C . GLN A 1 91 ? -8.801 32.307 19.743 1.00 19.13 91 GLN A C 1
ATOM 761 O O . GLN A 1 91 ? -8.904 32.284 18.515 1.00 19.18 91 GLN A O 1
ATOM 767 N N . PHE A 1 92 ? -8.771 31.205 20.488 1.00 18.91 92 PHE A N 1
ATOM 768 C CA . PHE A 1 92 ? -8.911 29.881 19.889 1.00 19.53 92 PHE A CA 1
ATOM 769 C C . PHE A 1 92 ? -10.291 29.750 19.240 1.00 20.55 92 PHE A C 1
ATOM 770 O O . PHE A 1 92 ? -10.406 29.276 18.107 1.00 20.63 92 PHE A O 1
ATOM 778 N N . LYS A 1 93 ? -11.324 30.193 19.956 1.00 21.78 93 LYS A N 1
ATOM 779 C CA . LYS A 1 93 ? -12.692 30.168 19.433 1.00 23.41 93 LYS A CA 1
ATOM 780 C C . LYS A 1 93 ? -12.809 31.008 18.163 1.00 23.90 93 LYS A C 1
ATOM 781 O O . LYS A 1 93 ? -13.426 30.581 17.184 1.00 24.32 93 LYS A O 1
ATOM 787 N N . LYS A 1 94 ? -12.208 32.194 18.189 1.00 24.05 94 LYS A N 1
ATOM 788 C CA . LYS A 1 94 ? -12.239 33.115 17.052 1.00 24.83 94 LYS A CA 1
ATOM 789 C C . LYS A 1 94 ? -11.628 32.503 15.786 1.00 25.11 94 LYS A C 1
ATOM 790 O O . LYS A 1 94 ? -12.187 32.632 14.690 1.00 25.73 94 LYS A O 1
ATOM 796 N N . HIS A 1 95 ? -10.503 31.815 15.944 1.00 24.78 95 HIS A N 1
ATOM 797 C CA . HIS A 1 95 ? -9.725 31.352 14.793 1.00 24.98 95 HIS A CA 1
ATOM 798 C C . HIS A 1 95 ? -9.997 29.919 14.325 1.00 25.62 95 HIS A C 1
ATOM 799 O O . HIS A 1 95 ? -9.610 29.547 13.209 1.00 26.44 95 HIS 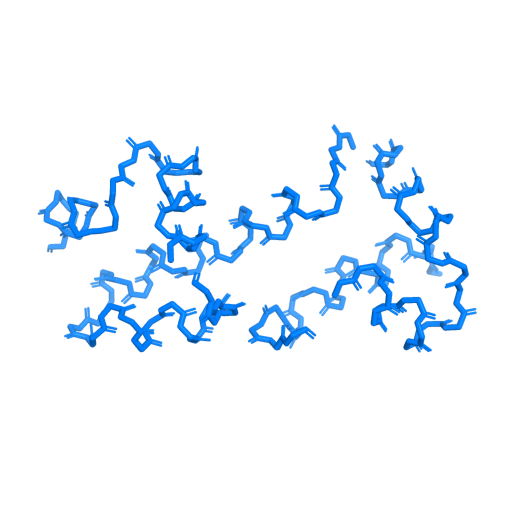A O 1
ATOM 806 N N . THR A 1 96 ? -10.672 29.119 15.150 1.00 25.74 96 THR A N 1
ATOM 807 C CA . THR A 1 96 ? -11.052 27.758 14.740 1.00 26.17 96 THR A CA 1
ATOM 808 C C . THR A 1 96 ? -12.563 27.573 14.614 1.00 27.05 96 THR A C 1
ATOM 809 O O . THR A 1 96 ? -13.021 26.618 13.983 1.00 27.47 96 THR A O 1
ATOM 813 N N . GLY A 1 97 ? -13.325 28.473 15.231 1.00 27.58 97 GLY A N 1
ATOM 814 C CA . GLY A 1 97 ? -14.782 28.346 15.294 1.00 28.49 97 GLY A CA 1
ATOM 815 C C . GLY A 1 97 ? -15.273 27.459 16.429 1.00 28.68 97 GLY A C 1
ATOM 816 O O . GLY A 1 97 ? -16.485 27.310 16.625 1.00 29.17 97 GLY A O 1
ATOM 817 N N . GLU A 1 98 ? -14.335 26.875 17.179 1.00 28.22 98 GLU A N 1
ATOM 818 C CA . GLU A 1 98 ? -14.647 25.937 18.261 1.00 28.22 98 GLU A CA 1
ATOM 819 C C . GLU A 1 98 ? -13.846 26.263 19.521 1.00 26.99 98 GLU A C 1
ATOM 820 O O . GLU A 1 98 ? -12.756 26.826 19.436 1.00 26.38 98 GLU A O 1
ATOM 826 N N . THR A 1 99 ? -14.375 25.897 20.688 1.00 26.16 99 THR A N 1
ATOM 827 C CA . THR A 1 99 ? -13.588 25.968 21.924 1.00 25.05 99 THR A CA 1
ATOM 828 C C . THR A 1 99 ? -12.459 24.929 21.873 1.00 24.59 99 THR A C 1
ATOM 829 O O . THR A 1 99 ? -12.578 23.916 21.164 1.00 24.04 99 THR A O 1
ATOM 833 N N . PRO A 1 100 ? -11.361 25.169 22.616 1.00 24.23 100 PRO A N 1
ATOM 834 C CA . PRO A 1 100 ? -10.241 24.223 22.583 1.00 24.83 100 PRO A CA 1
ATOM 835 C C . PRO A 1 100 ? -10.623 22.780 22.906 1.00 26.14 100 PRO A C 1
ATOM 836 O O . PRO A 1 100 ? -10.259 21.872 22.161 1.00 26.21 100 PRO A O 1
ATOM 840 N N . ASN A 1 101 ? -11.353 22.551 23.992 1.00 27.48 101 ASN A N 1
ATOM 841 C CA . ASN A 1 101 ? -11.636 21.167 24.354 1.00 29.16 101 ASN A CA 1
ATOM 842 C C . ASN A 1 101 ? -12.692 20.513 23.450 1.00 29.50 101 ASN A C 1
ATOM 843 O O . ASN A 1 101 ? -12.672 19.299 23.263 1.00 30.20 101 ASN A O 1
ATOM 848 N N . ARG A 1 102 ? -13.574 21.319 22.860 1.00 29.72 102 ARG A N 1
ATOM 849 C CA . ARG A 1 102 ? -14.507 20.844 21.831 1.00 30.17 102 ARG A CA 1
ATOM 850 C C . ARG A 1 102 ? -13.762 20.441 20.552 1.00 29.29 102 ARG A C 1
ATOM 851 O O . ARG A 1 102 ? -14.056 19.408 19.950 1.00 29.57 102 ARG A O 1
ATOM 859 N N . TYR A 1 103 ? -12.796 21.263 20.147 1.00 27.63 103 TYR A N 1
ATOM 860 C CA . TYR A 1 103 ? -11.944 20.957 18.996 1.00 26.52 103 TYR A CA 1
ATOM 861 C C . TYR A 1 103 ? -11.213 19.635 19.209 1.00 26.69 103 TYR A C 1
ATOM 862 O O . TYR A 1 103 ? -11.163 18.789 18.312 1.00 26.25 103 TYR A O 1
ATOM 871 N N . ARG A 1 104 ? -10.636 19.477 20.398 1.00 27.34 104 ARG A N 1
ATOM 872 C CA . ARG A 1 104 ? -9.954 18.253 20.785 1.00 28.48 104 ARG A CA 1
ATOM 873 C C . ARG A 1 104 ? -10.905 17.058 20.720 1.00 29.55 104 ARG A C 1
ATOM 874 O O . ARG A 1 104 ? -10.521 15.989 20.248 1.00 29.53 104 ARG A O 1
ATOM 882 N N . LYS A 1 105 ? -12.146 17.259 21.170 1.00 30.67 105 LYS A N 1
ATOM 883 C CA . LYS A 1 105 ? -13.172 16.206 21.156 1.00 31.83 105 LYS A CA 1
ATOM 884 C C . LYS A 1 105 ? -13.557 15.770 19.737 1.00 31.85 105 LYS A C 1
ATOM 885 O O . LYS A 1 105 ? -13.612 14.569 19.449 1.00 32.27 105 LYS A O 1
ATOM 891 N N . ILE A 1 106 ? -13.827 16.739 18.863 1.00 31.39 106 ILE A N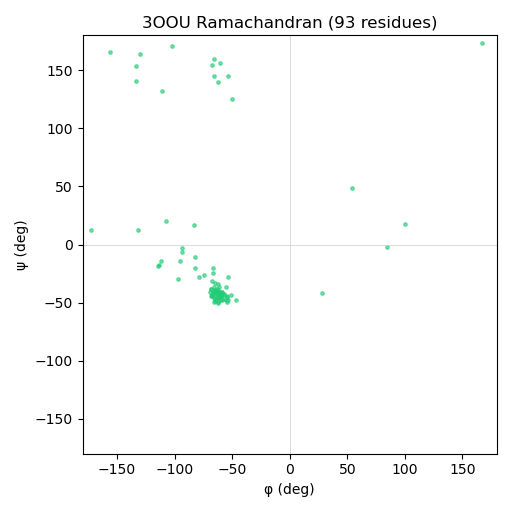 1
ATOM 892 C CA . ILE A 1 106 ? -14.230 16.462 17.481 1.00 31.17 106 ILE A CA 1
ATOM 893 C C . ILE A 1 106 ? -13.127 15.749 16.689 1.00 30.65 106 ILE A C 1
ATOM 894 O O . ILE A 1 106 ? -13.414 14.850 15.895 1.00 30.18 106 ILE A O 1
ATOM 899 N N . HIS A 1 107 ? -11.873 16.139 16.921 1.00 29.94 107 HIS A N 1
ATOM 900 C CA . HIS A 1 107 ? -10.783 15.773 16.011 1.00 29.92 107 HIS A CA 1
ATOM 901 C C . HIS A 1 107 ? -9.727 14.791 16.524 1.00 30.58 107 HIS A C 1
ATOM 902 O O . HIS A 1 107 ? -8.945 14.264 15.731 1.00 30.52 107 HIS A O 1
ATOM 909 N N . GLN A 1 108 ? -9.680 14.554 17.831 1.00 31.54 108 GLN A N 1
ATOM 910 C CA . GLN A 1 108 ? -8.649 13.674 18.382 1.00 32.59 108 GLN A CA 1
ATOM 911 C C . GLN A 1 108 ? -9.129 12.230 18.448 1.00 33.31 108 GLN A C 1
ATOM 912 O O . GLN A 1 108 ? -8.456 11.335 17.937 1.00 33.97 108 GLN A O 1
#

Solvent-accessible surface area: 6438 Å² total

B-factor: mean 24.39, std 8.75, range [9.1, 82.33]

InterPro domains:
  IPR001789 Signal transduction response regulator, receiver domain [PF00072] (4-115)
  IPR001789 Signal transduction response regulator, receiver domain [PS50110] (3-120)
  IPR001789 Signal transduction response regulator, receiver domain [SM00448] (2-116)
  IPR009057 Homedomain-like superfamily [SSF46689] (443-492)
  IPR011006 CheY-like superfamily [SSF52172] (1-123)
  IPR018060 AraC-like, DNA binding HTH domain [PF12833] (416-491)
  IPR018060 AraC-like, DNA binding HTH domain [PS01124] (394-492)
  IPR018060 AraC-like, DNA binding HTH domain [SM00342] (407-49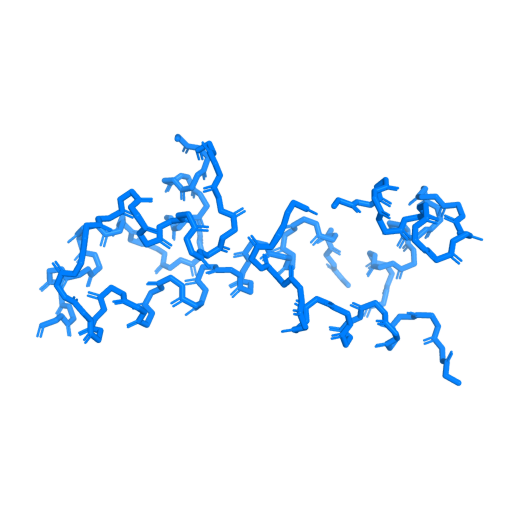0)